Protein AF-A0A7C1EE40-F1 (afdb_monomer_lite)

Secondary structure (DSSP, 8-state):
-HHHHHHHHHHTSSS--------SSHHHHHHHHHHHT-PPPHHHHHHHTT--

Structure (mmCIF, N/CA/C/O backbone):
data_AF-A0A7C1EE40-F1
#
_entry.id   AF-A0A7C1EE40-F1
#
loop_
_atom_site.group_PDB
_atom_site.id
_atom_site.type_symbol
_atom_site.label_atom_id
_atom_site.label_alt_id
_atom_site.label_comp_id
_atom_site.label_asym_id
_atom_site.label_entity_id
_atom_site.label_seq_id
_atom_site.pdbx_PDB_ins_code
_atom_site.Cartn_x
_atom_site.Cartn_y
_atom_site.Cartn_z
_atom_site.occupancy
_atom_site.B_iso_or_equiv
_atom_site.auth_seq_id
_atom_site.auth_comp_id
_atom_site.auth_asym_id
_atom_site.auth_atom_id
_atom_site.pdbx_PDB_model_num
ATOM 1 N N . SER A 1 1 ? 0.203 7.431 -4.408 1.00 88.62 1 SER A N 1
ATOM 2 C CA . SER A 1 1 ? -0.825 7.163 -5.446 1.00 88.62 1 SER A CA 1
ATOM 3 C C . SER A 1 1 ? -1.750 6.042 -4.979 1.00 88.62 1 SER A C 1
ATOM 5 O O . SER A 1 1 ? -1.405 5.369 -4.016 1.00 88.62 1 SER A O 1
ATOM 7 N N . VAL A 1 2 ? -2.892 5.801 -5.642 1.00 93.69 2 VAL A N 1
ATOM 8 C CA . VAL A 1 2 ? -3.813 4.703 -5.261 1.00 93.69 2 VAL A CA 1
ATOM 9 C C . VAL A 1 2 ? -3.104 3.342 -5.254 1.00 93.69 2 VAL A C 1
ATOM 11 O O . VAL A 1 2 ? -3.220 2.597 -4.288 1.00 93.69 2 VAL A O 1
ATOM 14 N N . ALA A 1 3 ? -2.291 3.050 -6.275 1.00 92.50 3 ALA A N 1
ATOM 15 C CA . ALA A 1 3 ? -1.525 1.803 -6.346 1.00 92.50 3 ALA A CA 1
ATOM 16 C C . ALA A 1 3 ? -0.529 1.642 -5.182 1.00 92.50 3 ALA A C 1
ATOM 18 O O . ALA A 1 3 ? -0.372 0.547 -4.651 1.00 92.50 3 ALA A O 1
ATOM 19 N N . GLN A 1 4 ? 0.112 2.734 -4.750 1.00 93.75 4 GLN A N 1
ATOM 20 C CA . GLN A 1 4 ? 1.038 2.696 -3.616 1.00 93.75 4 GLN A CA 1
ATOM 21 C C . GLN A 1 4 ? 0.318 2.404 -2.297 1.00 93.75 4 GLN A C 1
ATOM 23 O O . GLN A 1 4 ? 0.822 1.614 -1.509 1.00 93.75 4 GLN A O 1
ATOM 28 N N . ILE A 1 5 ? -0.872 2.978 -2.081 1.00 95.62 5 ILE A N 1
ATOM 29 C CA . ILE A 1 5 ? -1.683 2.690 -0.888 1.00 95.62 5 ILE A CA 1
ATOM 30 C C . ILE A 1 5 ? -2.166 1.237 -0.897 1.00 95.62 5 ILE A C 1
ATOM 32 O O . ILE A 1 5 ? -2.073 0.563 0.123 1.00 95.62 5 ILE A O 1
ATOM 36 N N . ALA A 1 6 ? -2.599 0.718 -2.050 1.00 94.00 6 ALA A N 1
ATOM 37 C CA . ALA A 1 6 ? -2.987 -0.686 -2.177 1.00 94.00 6 ALA A CA 1
ATOM 38 C C . ALA A 1 6 ? -1.820 -1.639 -1.854 1.00 94.00 6 ALA A C 1
ATOM 40 O O . ALA A 1 6 ? -1.989 -2.602 -1.111 1.00 94.00 6 ALA A O 1
ATOM 41 N N . MET A 1 7 ? -0.618 -1.349 -2.359 1.00 94.56 7 MET A N 1
ATOM 42 C CA . MET A 1 7 ? 0.584 -2.127 -2.045 1.00 94.56 7 MET A CA 1
ATOM 43 C C . MET A 1 7 ? 0.964 -2.022 -0.559 1.00 94.56 7 MET A C 1
ATOM 45 O O . MET A 1 7 ? 1.246 -3.040 0.071 1.00 94.56 7 MET A O 1
ATOM 49 N N . ALA A 1 8 ? 0.926 -0.818 0.021 1.00 94.50 8 ALA A N 1
ATOM 50 C CA . ALA A 1 8 ? 1.189 -0.602 1.442 1.00 94.50 8 ALA A CA 1
ATOM 51 C C . ALA A 1 8 ? 0.203 -1.378 2.330 1.00 94.50 8 ALA A C 1
ATOM 53 O O . ALA A 1 8 ? 0.622 -1.992 3.309 1.00 94.50 8 ALA A O 1
ATOM 54 N N . TYR A 1 9 ? -1.079 -1.419 1.962 1.00 94.56 9 TYR A N 1
ATOM 55 C CA . TYR A 1 9 ? -2.101 -2.206 2.654 1.00 94.56 9 TYR A CA 1
ATOM 56 C C . TYR A 1 9 ? -1.786 -3.708 2.640 1.00 94.56 9 TYR A C 1
ATOM 58 O O . TYR A 1 9 ? -1.867 -4.358 3.679 1.00 94.56 9 TYR A O 1
ATOM 66 N N . VAL A 1 10 ? -1.353 -4.250 1.495 1.00 92.62 10 VAL A N 1
ATOM 67 C CA . VAL A 1 10 ? -0.956 -5.664 1.380 1.00 92.62 10 VAL A CA 1
ATOM 68 C C . VAL A 1 10 ? 0.273 -5.974 2.239 1.00 92.62 10 VAL A C 1
ATOM 70 O O . VAL A 1 10 ? 0.273 -6.973 2.949 1.00 92.62 10 VAL A O 1
ATOM 73 N N . ILE A 1 11 ? 1.304 -5.126 2.207 1.00 91.56 11 ILE A N 1
ATOM 74 C CA . ILE A 1 11 ? 2.558 -5.342 2.955 1.00 91.56 11 ILE A CA 1
ATOM 75 C C . ILE A 1 11 ? 2.339 -5.280 4.470 1.00 91.56 11 ILE A C 1
ATOM 77 O O . ILE A 1 11 ? 2.961 -6.038 5.207 1.00 91.56 11 ILE A O 1
ATOM 81 N N . HIS A 1 12 ? 1.448 -4.403 4.937 1.00 88.50 12 HIS A N 1
ATOM 82 C CA . HIS A 1 12 ? 1.117 -4.265 6.360 1.00 88.50 12 HIS A CA 1
ATOM 83 C C . HIS A 1 12 ? -0.012 -5.205 6.813 1.00 88.50 12 HIS A C 1
ATOM 85 O O . HIS A 1 12 ? -0.554 -5.037 7.905 1.00 88.50 12 HIS A O 1
ATOM 91 N N . SER A 1 13 ? -0.389 -6.181 5.984 1.00 85.88 13 SER A N 1
ATOM 92 C CA . SER A 1 13 ? -1.320 -7.240 6.365 1.00 85.88 13 SER A CA 1
ATOM 93 C C . SER A 1 13 ? -0.726 -8.112 7.485 1.00 85.88 13 SER A C 1
ATOM 95 O O . SER A 1 13 ? 0.488 -8.310 7.527 1.00 85.88 13 SER A O 1
ATOM 97 N N . PRO A 1 14 ? -1.551 -8.713 8.365 1.00 85.38 14 PRO A N 1
ATOM 98 C CA . PRO A 1 14 ? -1.082 -9.717 9.327 1.00 85.38 14 PRO A CA 1
ATOM 99 C C . PRO A 1 14 ? -0.513 -10.984 8.666 1.00 85.38 14 PRO A C 1
ATOM 101 O O . PRO A 1 14 ? 0.127 -11.797 9.335 1.00 85.38 14 PRO A O 1
ATOM 104 N N . MET A 1 15 ? -0.744 -11.188 7.365 1.00 87.94 15 MET A N 1
ATOM 105 C CA . MET A 1 15 ? -0.096 -12.263 6.621 1.00 87.94 15 MET A CA 1
ATOM 106 C C . MET A 1 15 ? 1.357 -11.899 6.301 1.00 87.94 15 MET A C 1
ATOM 108 O O . MET A 1 15 ? 1.634 -10.833 5.763 1.00 87.94 15 MET A O 1
ATOM 112 N N . ASN A 1 16 ? 2.289 -12.818 6.566 1.00 88.69 16 ASN A N 1
ATOM 113 C CA . ASN A 1 16 ? 3.703 -12.638 6.233 1.00 88.69 16 ASN A CA 1
ATOM 114 C C . ASN A 1 16 ? 3.923 -12.740 4.712 1.00 88.69 16 ASN A C 1
ATOM 116 O O . ASN A 1 16 ? 4.175 -13.827 4.185 1.00 88.69 16 ASN A O 1
ATOM 120 N N . VAL A 1 17 ? 3.771 -11.619 4.005 1.00 90.75 17 VAL A N 1
ATOM 121 C CA . VAL A 1 17 ? 3.815 -11.543 2.539 1.00 90.75 17 VAL A CA 1
ATOM 122 C C . VAL A 1 17 ? 5.035 -10.775 2.032 1.00 90.75 17 VAL A C 1
ATOM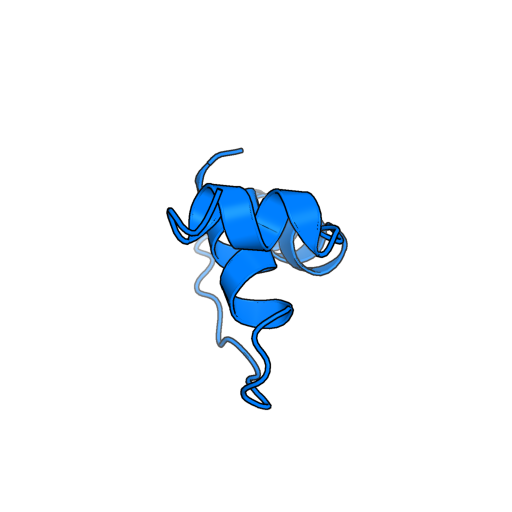 124 O O . VAL A 1 17 ? 5.489 -9.810 2.638 1.00 90.75 17 VAL A O 1
ATOM 127 N N . PHE A 1 18 ? 5.529 -11.180 0.861 1.00 91.00 18 PHE A N 1
ATOM 128 C CA . PHE A 1 18 ? 6.638 -10.532 0.155 1.00 91.00 18 PHE A CA 1
ATOM 129 C C . PHE A 1 18 ? 6.235 -10.327 -1.312 1.00 91.00 18 PHE A C 1
ATOM 131 O O . PHE A 1 18 ? 6.411 -11.238 -2.126 1.00 91.00 18 PHE A O 1
ATOM 138 N N . PRO A 1 19 ? 5.622 -9.182 -1.663 1.00 89.81 19 PRO A N 1
ATOM 139 C CA . PRO A 1 19 ? 5.090 -8.964 -3.003 1.00 89.81 19 PRO A CA 1
ATOM 140 C C . PRO A 1 19 ? 6.183 -8.987 -4.076 1.00 89.81 19 PRO A C 1
ATOM 142 O O . PRO A 1 19 ? 7.202 -8.306 -3.961 1.00 89.81 19 PRO A O 1
ATOM 145 N N . ILE A 1 20 ? 5.940 -9.728 -5.158 1.00 93.31 20 ILE A N 1
ATOM 146 C CA . ILE A 1 20 ? 6.766 -9.686 -6.368 1.00 93.31 20 ILE A CA 1
ATOM 147 C C . ILE A 1 20 ? 6.176 -8.619 -7.285 1.00 93.31 20 ILE A C 1
ATOM 149 O O . ILE A 1 20 ? 5.060 -8.770 -7.782 1.00 93.31 20 ILE A O 1
ATOM 153 N N . VAL A 1 21 ? 6.913 -7.530 -7.495 1.00 92.31 21 VAL A N 1
ATOM 154 C CA . VAL A 1 21 ? 6.439 -6.399 -8.301 1.00 92.31 21 VAL A CA 1
ATOM 155 C C . VAL A 1 21 ? 6.894 -6.506 -9.753 1.00 92.31 21 VAL A C 1
ATOM 157 O O . VAL A 1 21 ? 8.026 -6.890 -10.040 1.00 92.31 21 VAL A O 1
ATOM 160 N N . GLY A 1 22 ? 6.009 -6.128 -10.674 1.00 93.81 22 GLY A N 1
ATOM 161 C CA . GLY A 1 22 ? 6.363 -5.863 -12.065 1.00 93.81 22 GLY A CA 1
ATOM 162 C C . GLY A 1 22 ? 6.740 -4.394 -12.254 1.00 93.81 22 GLY A C 1
ATOM 163 O O . GLY A 1 22 ? 6.112 -3.512 -11.666 1.00 93.81 22 GLY A O 1
ATOM 164 N N . ALA A 1 23 ? 7.752 -4.133 -13.077 1.00 96.06 23 ALA A N 1
ATOM 165 C CA . ALA A 1 23 ? 8.105 -2.792 -13.532 1.00 96.06 23 ALA A CA 1
ATOM 166 C C . ALA A 1 23 ? 8.675 -2.870 -14.953 1.00 96.06 23 ALA A C 1
ATOM 168 O O . ALA A 1 23 ? 9.624 -3.612 -15.204 1.00 96.06 23 ALA A O 1
ATOM 169 N N . ALA A 1 24 ? 8.104 -2.106 -15.881 1.00 97.25 24 ALA A N 1
ATOM 170 C CA . ALA A 1 24 ? 8.576 -1.995 -17.259 1.00 97.25 24 ALA A CA 1
ATOM 171 C C . ALA A 1 24 ? 9.708 -0.966 -17.408 1.00 97.25 24 ALA A C 1
ATOM 173 O O . ALA A 1 24 ? 10.455 -0.987 -18.385 1.00 97.25 24 ALA A O 1
ATOM 174 N N . ASN A 1 25 ? 9.837 -0.045 -16.452 1.00 97.56 25 ASN A N 1
ATOM 175 C CA . ASN A 1 25 ? 10.835 1.018 -16.464 1.00 97.56 25 ASN A CA 1
ATOM 176 C C . ASN A 1 25 ? 11.244 1.432 -15.040 1.00 97.56 25 ASN A C 1
ATOM 178 O O . ASN A 1 25 ? 10.670 0.998 -14.040 1.00 97.56 25 ASN A O 1
ATOM 182 N N . ARG A 1 26 ? 12.265 2.294 -14.959 1.00 97.62 26 ARG A N 1
ATOM 183 C CA . ARG A 1 26 ? 12.817 2.794 -13.693 1.00 97.62 26 ARG A CA 1
ATOM 184 C C . ARG A 1 26 ? 11.778 3.527 -12.845 1.00 97.62 26 ARG A C 1
ATOM 186 O O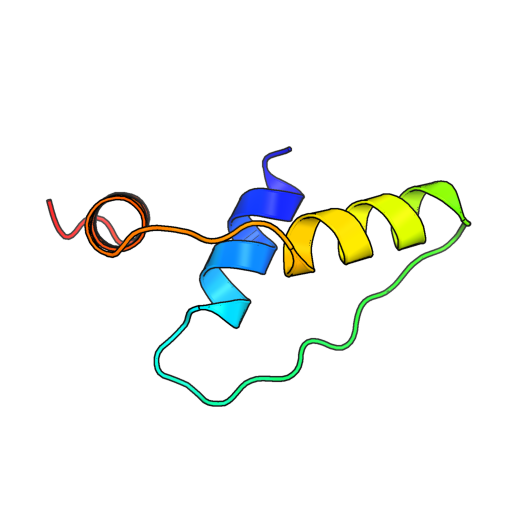 . ARG A 1 26 ? 11.734 3.308 -11.642 1.00 97.62 26 ARG A O 1
ATOM 193 N N . THR A 1 27 ? 10.953 4.368 -13.457 1.00 96.31 27 THR A N 1
ATOM 194 C CA . THR A 1 27 ? 9.960 5.172 -12.738 1.00 96.31 27 THR A CA 1
ATOM 195 C C . THR A 1 27 ? 8.918 4.292 -12.049 1.00 96.31 27 THR A C 1
ATOM 197 O O . THR A 1 27 ? 8.553 4.546 -10.905 1.00 96.31 27 THR A O 1
ATOM 200 N N . GLU A 1 28 ? 8.483 3.211 -12.697 1.00 95.25 28 GLU A N 1
ATOM 201 C CA . GLU A 1 28 ? 7.591 2.223 -12.079 1.00 95.25 28 GLU A CA 1
ATOM 202 C C . GLU A 1 28 ? 8.259 1.487 -10.912 1.00 95.25 28 GLU A C 1
ATOM 204 O O . GLU A 1 28 ? 7.635 1.282 -9.870 1.00 95.25 28 GLU A O 1
ATOM 209 N N . LEU A 1 29 ? 9.542 1.134 -11.045 1.00 95.38 29 LEU A N 1
ATOM 210 C CA . LEU A 1 29 ? 10.299 0.521 -9.953 1.00 95.38 29 LEU A C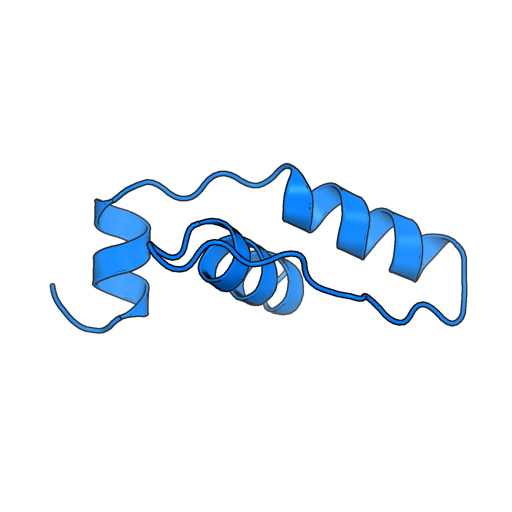A 1
ATOM 211 C C . LEU A 1 29 ? 10.421 1.467 -8.746 1.00 95.38 29 LEU A C 1
ATOM 213 O O . LEU A 1 29 ? 10.215 1.044 -7.611 1.00 95.38 29 LEU A O 1
ATOM 217 N N . GLU A 1 30 ? 10.707 2.747 -8.984 1.00 95.62 30 GLU A N 1
ATOM 218 C CA . GLU A 1 30 ? 10.767 3.779 -7.942 1.00 95.62 30 GLU A CA 1
ATOM 219 C C . GLU A 1 30 ? 9.404 3.973 -7.263 1.00 95.62 30 GLU A C 1
ATOM 221 O O . GLU A 1 30 ? 9.332 4.092 -6.038 1.00 95.62 30 GLU A O 1
ATOM 226 N N . ALA A 1 31 ? 8.309 3.923 -8.028 1.00 94.44 31 ALA A N 1
ATOM 227 C CA . ALA A 1 31 ? 6.960 3.994 -7.478 1.00 94.44 31 ALA A CA 1
ATOM 228 C C . ALA A 1 31 ? 6.637 2.797 -6.566 1.00 94.44 31 ALA A C 1
ATOM 230 O O . ALA A 1 31 ? 6.050 3.002 -5.499 1.00 94.44 31 ALA A O 1
ATOM 231 N N . ASN A 1 32 ? 7.043 1.581 -6.953 1.00 94.62 32 ASN A N 1
ATOM 232 C CA . ASN A 1 32 ? 6.908 0.376 -6.129 1.00 94.62 32 ASN A CA 1
ATOM 233 C C . ASN A 1 32 ? 7.738 0.477 -4.841 1.00 94.62 32 ASN A C 1
ATOM 235 O O . ASN A 1 32 ? 7.231 0.178 -3.762 1.00 94.62 32 ASN A O 1
ATOM 239 N N . LEU A 1 33 ? 8.985 0.951 -4.931 1.00 93.62 33 LEU A N 1
ATOM 240 C CA . LEU A 1 33 ? 9.852 1.132 -3.764 1.00 93.62 33 LEU A CA 1
ATOM 241 C C . LEU A 1 33 ? 9.266 2.145 -2.772 1.00 93.62 33 LEU 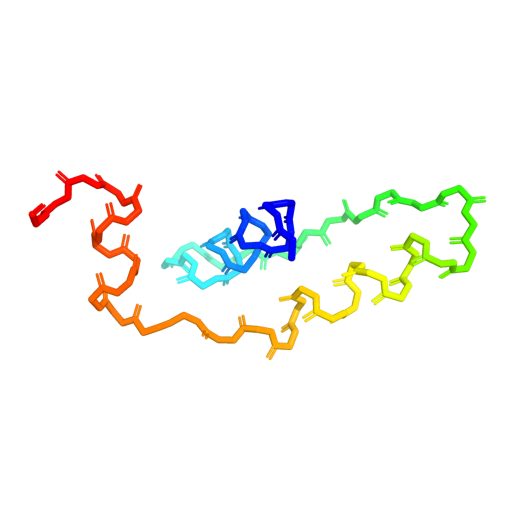A C 1
ATOM 243 O O . LEU A 1 33 ? 9.237 1.888 -1.571 1.00 93.62 33 LEU A O 1
ATOM 247 N N . ALA A 1 34 ? 8.744 3.268 -3.268 1.00 93.69 34 ALA A N 1
ATOM 248 C CA . ALA A 1 34 ? 8.078 4.261 -2.431 1.00 93.69 34 ALA A CA 1
ATOM 249 C C . ALA A 1 34 ? 6.820 3.696 -1.741 1.00 93.69 34 ALA A C 1
ATOM 251 O O . ALA A 1 34 ? 6.538 4.042 -0.594 1.00 93.69 34 ALA A O 1
ATOM 252 N N . ALA A 1 35 ? 6.091 2.779 -2.392 1.00 93.06 35 ALA A N 1
ATOM 253 C CA . ALA A 1 35 ? 4.970 2.080 -1.762 1.00 93.06 35 ALA A CA 1
ATOM 254 C C . ALA A 1 35 ? 5.415 1.239 -0.556 1.00 93.06 35 ALA A C 1
ATOM 256 O O . ALA A 1 35 ? 4.771 1.272 0.486 1.00 93.06 35 ALA A O 1
ATOM 257 N N . MET A 1 36 ? 6.539 0.524 -0.683 1.00 91.12 36 MET A N 1
ATOM 258 C CA . MET A 1 36 ? 7.092 -0.322 0.386 1.00 91.12 36 MET A CA 1
ATOM 259 C C . MET A 1 36 ? 7.554 0.481 1.610 1.00 91.12 36 MET A C 1
ATOM 261 O O . MET A 1 36 ? 7.657 -0.069 2.700 1.00 91.12 36 MET A O 1
ATOM 265 N N . GLN A 1 37 ? 7.826 1.775 1.436 1.00 91.88 37 GLN A N 1
ATOM 266 C CA . GLN A 1 37 ? 8.209 2.695 2.511 1.00 91.88 37 GLN A CA 1
ATOM 267 C C . GLN A 1 37 ? 7.010 3.430 3.128 1.00 91.88 37 GLN A C 1
ATOM 269 O O . GLN A 1 37 ? 7.171 4.159 4.103 1.00 91.88 37 GLN A O 1
ATOM 274 N N . THR A 1 38 ? 5.813 3.265 2.562 1.00 92.31 38 THR A N 1
ATOM 275 C CA . THR A 1 38 ? 4.597 3.907 3.064 1.00 92.31 38 THR A CA 1
ATOM 276 C C . THR A 1 38 ? 4.001 3.050 4.176 1.00 92.31 38 THR A C 1
ATOM 278 O O . THR A 1 38 ? 3.451 1.985 3.907 1.00 92.31 38 THR A O 1
ATOM 281 N N . THR A 1 39 ? 4.101 3.504 5.423 1.00 91.88 39 THR A N 1
ATOM 282 C CA . THR A 1 39 ? 3.459 2.851 6.572 1.00 91.88 39 THR A CA 1
ATOM 283 C C . THR A 1 39 ? 2.020 3.322 6.720 1.00 91.88 39 THR A C 1
ATOM 285 O O . THR A 1 39 ? 1.766 4.523 6.709 1.00 91.88 39 THR A O 1
ATOM 288 N N . LEU A 1 40 ? 1.094 2.376 6.886 1.00 92.31 40 LEU A N 1
ATOM 289 C CA . LEU A 1 40 ? -0.288 2.661 7.267 1.00 92.31 40 LEU A CA 1
ATOM 290 C C . LEU A 1 40 ? -0.466 2.401 8.761 1.00 92.31 40 LEU A C 1
ATOM 292 O O . LEU A 1 40 ? -0.016 1.374 9.278 1.00 92.31 40 LEU A O 1
ATOM 296 N N . THR A 1 41 ? -1.139 3.320 9.440 1.00 93.31 41 THR A N 1
ATOM 297 C CA . THR A 1 41 ? -1.603 3.122 10.814 1.00 93.31 41 THR A CA 1
ATOM 298 C C . THR A 1 41 ? -2.684 2.039 10.878 1.00 93.31 41 THR A C 1
ATOM 300 O O . THR A 1 41 ? -3.266 1.643 9.864 1.00 93.31 41 THR A O 1
ATOM 303 N N . GLU A 1 42 ? -2.969 1.551 12.088 1.00 91.75 42 GLU A N 1
ATOM 304 C CA . GLU A 1 42 ? -4.059 0.591 12.304 1.00 91.75 42 GLU A CA 1
ATOM 305 C C . GLU A 1 42 ? -5.415 1.171 11.882 1.00 91.75 42 GLU A C 1
ATOM 307 O O . GLU A 1 42 ? -6.191 0.498 11.213 1.00 91.75 42 GLU A O 1
ATOM 312 N N . GLU A 1 43 ? -5.669 2.438 12.219 1.00 94.69 43 GLU A N 1
ATOM 313 C CA . GLU A 1 43 ? -6.912 3.139 11.889 1.00 94.69 43 GLU A CA 1
ATOM 314 C C . GLU A 1 43 ? -7.089 3.290 10.373 1.00 94.69 43 GLU A C 1
ATOM 316 O O . GLU A 1 43 ? -8.150 2.981 9.837 1.00 94.69 43 GLU A O 1
ATOM 321 N N . GLU A 1 44 ? -6.032 3.681 9.655 1.00 95.00 44 GLU A N 1
ATOM 322 C CA . GLU A 1 44 ? -6.068 3.780 8.193 1.00 95.00 44 GLU A CA 1
ATOM 323 C C . GLU A 1 44 ? -6.310 2.418 7.533 1.00 95.00 44 GLU A C 1
ATOM 325 O O . GLU A 1 44 ? -7.059 2.334 6.558 1.00 95.00 44 GLU A O 1
ATOM 330 N N . ARG A 1 45 ? -5.722 1.331 8.057 1.00 93.38 45 ARG A N 1
ATOM 331 C CA . ARG A 1 45 ? -6.019 -0.020 7.556 1.00 93.38 45 ARG A CA 1
ATOM 332 C C . ARG A 1 45 ? -7.456 -0.437 7.835 1.00 93.38 45 ARG A C 1
ATOM 334 O O . ARG A 1 45 ? -8.078 -0.985 6.929 1.00 93.38 45 ARG A O 1
ATOM 341 N N . ALA A 1 46 ? -7.966 -0.194 9.040 1.00 94.12 46 ALA A N 1
ATOM 342 C CA . ALA A 1 46 ? -9.345 -0.515 9.396 1.00 94.12 46 ALA A CA 1
ATOM 343 C C . ALA A 1 46 ? -10.325 0.232 8.480 1.00 94.12 46 ALA A C 1
ATOM 345 O O . ALA A 1 46 ? -11.272 -0.360 7.965 1.00 94.12 46 ALA A O 1
ATOM 346 N N . TRP A 1 47 ? -10.044 1.505 8.183 1.00 95.75 47 TRP A N 1
ATOM 347 C CA . TRP A 1 47 ? -10.838 2.302 7.248 1.00 95.75 47 TRP A CA 1
ATOM 348 C C . TRP A 1 47 ? -10.809 1.731 5.828 1.00 95.75 47 TRP A C 1
ATOM 350 O O . TRP A 1 47 ? -11.857 1.561 5.206 1.00 95.75 47 TRP A O 1
ATOM 360 N N . LEU A 1 48 ? -9.627 1.352 5.330 1.00 94.94 48 LEU A N 1
ATOM 361 C CA . LEU A 1 48 ? -9.485 0.689 4.027 1.00 94.94 48 LEU A CA 1
ATOM 362 C C . LEU A 1 48 ? -10.201 -0.671 3.971 1.00 94.94 48 LEU A C 1
ATOM 364 O O . LEU A 1 48 ? -10.635 -1.081 2.895 1.00 94.94 48 LEU A O 1
ATOM 368 N N . ASN A 1 49 ? -10.326 -1.356 5.110 1.00 94.62 49 ASN A N 1
ATOM 369 C CA . ASN A 1 49 ? -11.012 -2.639 5.245 1.00 94.62 49 ASN A CA 1
ATOM 370 C C . ASN A 1 49 ? -12.518 -2.512 5.554 1.00 94.62 49 ASN A C 1
ATOM 372 O O . ASN A 1 49 ? -13.197 -3.526 5.688 1.00 94.62 49 ASN A O 1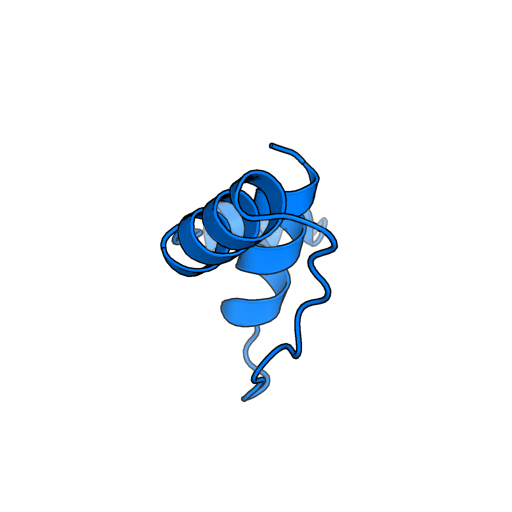
ATOM 376 N N . LEU A 1 50 ? -13.052 -1.285 5.630 1.00 96.75 50 LEU A N 1
ATOM 377 C CA . LEU A 1 50 ? -14.457 -0.996 5.954 1.00 96.75 50 LEU A CA 1
ATOM 378 C C . LEU A 1 50 ? -14.882 -1.476 7.358 1.00 96.75 50 LEU A C 1
ATOM 380 O O . LEU A 1 50 ? -16.022 -1.891 7.563 1.00 96.75 50 LEU A O 1
ATOM 384 N N . GLU A 1 51 ? -13.962 -1.425 8.321 1.00 94.31 51 GLU A N 1
ATOM 385 C CA . GLU A 1 51 ? -14.171 -1.849 9.715 1.00 94.31 51 GLU A CA 1
ATOM 386 C C . GLU A 1 51 ? -14.433 -0.678 10.685 1.00 94.31 51 GLU A C 1
ATOM 388 O O . GLU A 1 51 ? -14.598 -0.906 11.885 1.00 94.31 51 GL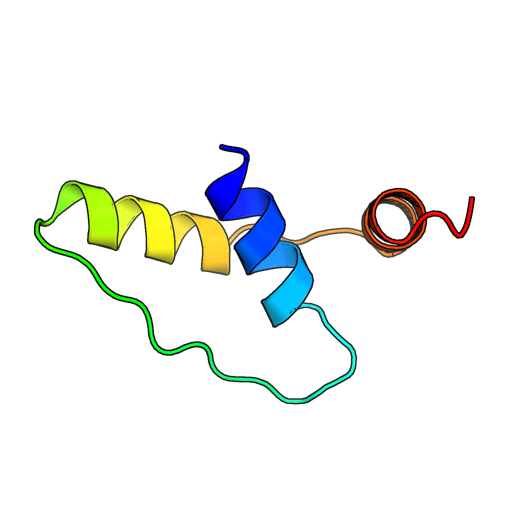U A O 1
ATOM 393 N N . VAL A 1 52 ? -14.496 0.561 10.176 1.00 78.12 52 VAL A N 1
ATOM 394 C CA . VAL A 1 52 ? -14.769 1.812 10.920 1.00 78.12 52 VAL A CA 1
ATOM 395 C C . VAL A 1 52 ? -15.774 2.706 10.206 1.00 78.12 52 VAL A C 1
ATOM 397 O O . VAL A 1 52 ? -15.768 2.736 8.954 1.00 78.12 52 VAL A O 1
#

Foldseek 3Di:
DVVLCVLQLVPPDPDPDDDDDDDPDDVSVVSNVVSVVDHDDPVRSCVVVVND

Sequence (52 aa):
SVAQIAMAYVIHSPMNVFPIVGAANRTELEANLAAMQTTLTEEERAWLNLEV

Radius of gyration: 11.74 Å; chains: 1; bounding box: 28×20×30 Å

pLDDT: mean 92.89, std 3.4, range [78.12, 97.62]